Protein AF-A0A957SI43-F1 (afdb_monomer_lite)

Secondary structure (DSSP, 8-state):
---EEEEEEEEEEEE----SSHHHHHHHHHHHHHTTTEEEEEEEEEEEEEEEEEEE--TT-SS-SEEEEEEEEEEEEEEE-

pLDDT: mean 83.73, std 8.6, range [47.78, 92.75]

Sequence (81 aa):
MPMTNVYTGANGTLTLSTSDNPEGADAKAILDTYELLTVGRVTNVEVCIQTDLEEFHEIGRRHATSLHPGNIHISGKVGRA

Foldseek 3Di:
DADKDKDWDAKDWDADDFDPDPVSVVVVVVCVVVVPGTVGMWGGKIKIKGWDWDFDDDPPDPHGPDIDTDDIDIDIDIHDD

Radius of gyration: 19.93 Å; chains: 1; bounding box: 37×34×52 Å

Structure (mmCIF, N/CA/C/O backbone):
data_AF-A0A957SI43-F1
#
_entry.id   AF-A0A957SI43-F1
#
loop_
_atom_site.group_PDB
_atom_site.id
_atom_site.type_symbol
_atom_site.label_atom_id
_atom_site.label_alt_id
_atom_site.label_comp_id
_atom_site.label_asym_id
_atom_site.label_entity_id
_atom_site.label_seq_id
_atom_site.pdbx_PDB_ins_code
_atom_site.Cartn_x
_atom_site.Cartn_y
_atom_site.Cartn_z
_atom_site.occupancy
_atom_site.B_iso_or_equiv
_atom_site.auth_seq_id
_atom_site.auth_comp_id
_atom_site.auth_asym_id
_atom_site.auth_atom_id
_atom_site.pdbx_PDB_model_num
ATOM 1 N N . MET A 1 1 ? 1.137 -13.042 -20.605 1.00 47.78 1 MET A N 1
ATOM 2 C CA . MET A 1 1 ? 0.820 -11.961 -19.650 1.00 47.78 1 MET A CA 1
ATOM 3 C C . MET A 1 1 ? 2.111 -11.662 -18.914 1.00 47.78 1 MET A C 1
ATOM 5 O O . MET A 1 1 ? 2.560 -12.551 -18.197 1.00 47.78 1 MET A O 1
ATOM 9 N N . PRO A 1 2 ? 2.804 -10.552 -19.213 1.00 54.44 2 PRO A N 1
ATOM 10 C CA . PRO A 1 2 ? 4.104 -10.297 -18.610 1.00 54.44 2 PRO A CA 1
ATOM 11 C C . PRO A 1 2 ? 3.942 -10.103 -17.094 1.00 54.44 2 PRO A C 1
ATOM 13 O O . PRO A 1 2 ? 2.954 -9.542 -16.627 1.00 54.44 2 PRO A O 1
ATOM 16 N N . MET A 1 3 ? 4.868 -10.731 -16.370 1.00 70.00 3 MET A N 1
ATOM 17 C CA . MET A 1 3 ? 5.060 -10.811 -14.918 1.00 70.00 3 MET A CA 1
ATOM 18 C C . MET A 1 3 ? 3.998 -10.106 -14.045 1.00 70.00 3 MET A C 1
ATOM 20 O O . MET A 1 3 ? 4.161 -8.960 -13.634 1.00 70.00 3 MET A O 1
ATOM 24 N N . THR A 1 4 ? 2.903 -10.818 -13.753 1.00 82.25 4 THR A N 1
ATOM 25 C CA . THR A 1 4 ? 1.864 -10.382 -12.805 1.00 82.25 4 THR A CA 1
ATOM 26 C C . THR A 1 4 ? 1.901 -11.265 -11.564 1.00 82.25 4 THR A C 1
ATOM 28 O O . THR A 1 4 ? 1.686 -12.472 -11.670 1.00 82.25 4 THR A O 1
ATOM 31 N N . ASN A 1 5 ? 2.139 -10.666 -10.398 1.00 87.38 5 ASN A N 1
ATOM 32 C CA . ASN A 1 5 ? 2.159 -11.355 -9.109 1.00 87.38 5 ASN A CA 1
ATOM 33 C C . ASN A 1 5 ? 1.041 -10.818 -8.213 1.00 87.38 5 ASN A C 1
ATOM 35 O O . ASN A 1 5 ? 0.934 -9.609 -8.013 1.00 87.38 5 ASN A O 1
ATOM 39 N N . VAL A 1 6 ? 0.230 -11.717 -7.652 1.00 88.00 6 VAL A N 1
ATOM 40 C CA . VAL A 1 6 ? -0.837 -11.362 -6.707 1.00 88.00 6 VAL A CA 1
ATOM 41 C C . VAL A 1 6 ? -0.464 -11.856 -5.316 1.00 88.00 6 VAL A C 1
ATOM 43 O O . VAL A 1 6 ? -0.248 -13.049 -5.107 1.00 88.00 6 VAL A O 1
ATOM 46 N N . TYR A 1 7 ? -0.409 -10.929 -4.366 1.00 90.06 7 TYR A N 1
ATOM 47 C CA . TYR A 1 7 ? -0.147 -11.186 -2.956 1.00 90.06 7 TYR A CA 1
ATOM 48 C C . TYR A 1 7 ? -1.433 -11.006 -2.157 1.00 90.06 7 TYR A C 1
ATOM 50 O O . TYR A 1 7 ? -2.142 -10.013 -2.323 1.00 90.06 7 TYR A O 1
ATOM 58 N N . THR A 1 8 ? -1.728 -11.958 -1.274 1.00 90.81 8 THR A N 1
ATOM 59 C CA . THR A 1 8 ? -2.961 -11.968 -0.478 1.00 90.81 8 THR A CA 1
ATOM 60 C C . THR A 1 8 ? -2.654 -11.945 1.014 1.00 90.81 8 THR A C 1
ATOM 62 O O . THR A 1 8 ? -1.819 -12.720 1.481 1.00 90.81 8 THR A O 1
ATOM 65 N N . GLY A 1 9 ? -3.359 -11.110 1.774 1.00 88.44 9 GLY A N 1
ATOM 66 C CA . GLY A 1 9 ? -3.249 -11.001 3.228 1.00 88.44 9 GLY A CA 1
ATOM 67 C C . GLY A 1 9 ? -4.612 -11.109 3.913 1.00 88.44 9 GLY A C 1
ATOM 68 O O . GLY A 1 9 ? -5.584 -10.486 3.493 1.00 88.44 9 GLY A O 1
ATOM 69 N N . ALA A 1 10 ? -4.692 -11.889 4.993 1.00 85.69 10 ALA A N 1
ATOM 70 C CA . ALA A 1 10 ? -5.956 -12.123 5.695 1.00 85.69 10 ALA A CA 1
ATOM 71 C C . ALA A 1 10 ? -6.387 -10.944 6.586 1.00 85.69 10 ALA A C 1
ATOM 73 O O . ALA A 1 10 ? -7.569 -10.619 6.640 1.00 85.69 10 ALA A O 1
ATOM 74 N N . ASN A 1 11 ? -5.441 -10.308 7.283 1.00 90.25 11 ASN A N 1
ATOM 75 C CA . ASN A 1 11 ? -5.695 -9.225 8.234 1.00 90.25 11 ASN A CA 1
ATOM 76 C C . ASN A 1 11 ? -4.641 -8.125 8.086 1.00 90.25 11 ASN A C 1
ATOM 78 O O . ASN A 1 11 ? -3.469 -8.428 7.869 1.00 90.25 11 ASN A O 1
ATOM 82 N N . GLY A 1 12 ? -5.042 -6.871 8.288 1.00 86.44 12 GLY A N 1
ATOM 83 C CA . GLY A 1 12 ? -4.137 -5.724 8.323 1.00 86.44 12 GLY A CA 1
ATOM 84 C C . GLY A 1 12 ? -4.710 -4.531 9.087 1.00 86.44 12 GLY A C 1
ATOM 85 O O . GLY A 1 12 ? -5.836 -4.570 9.591 1.00 86.44 12 GLY A O 1
ATOM 86 N N . THR A 1 13 ? -3.925 -3.462 9.160 1.00 89.38 13 THR A N 1
ATOM 87 C CA . THR A 1 13 ? -4.298 -2.164 9.741 1.00 89.3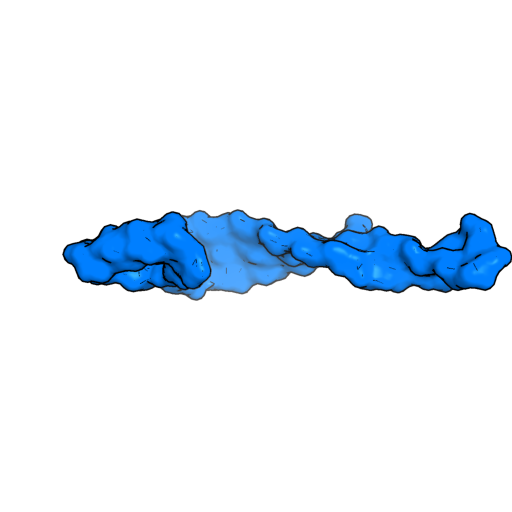8 13 THR A CA 1
ATOM 88 C C . THR A 1 13 ? -4.096 -1.071 8.700 1.00 89.38 13 THR A C 1
ATOM 90 O O . THR A 1 13 ? -3.071 -1.062 8.023 1.00 89.38 13 THR A O 1
ATOM 93 N N . LEU A 1 14 ? -5.058 -0.158 8.576 1.00 87.81 14 LEU A N 1
ATOM 94 C CA . LEU A 1 14 ? -4.974 0.996 7.684 1.00 87.81 14 LEU A CA 1
ATOM 95 C C . LEU A 1 14 ? -4.512 2.224 8.476 1.00 87.81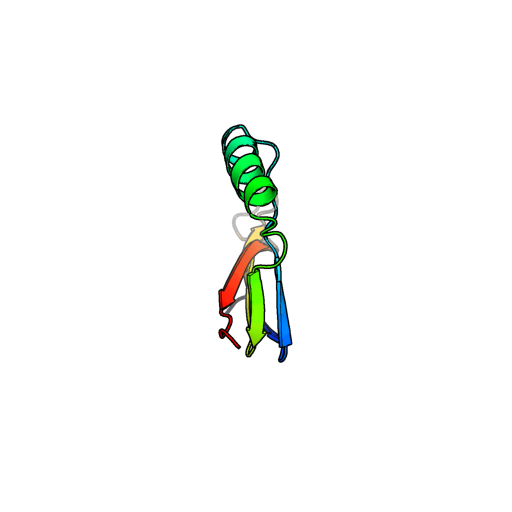 14 LEU A C 1
ATOM 97 O O . LEU A 1 14 ? -5.217 2.675 9.381 1.00 87.81 14 LEU A O 1
ATOM 101 N N . THR A 1 15 ? -3.345 2.758 8.125 1.00 89.81 15 THR A N 1
ATOM 102 C CA . THR A 1 15 ? -2.763 3.966 8.727 1.00 89.81 15 THR A CA 1
ATOM 103 C C . THR A 1 15 ? -2.657 5.083 7.700 1.00 89.81 15 THR A C 1
ATOM 105 O O . THR A 1 15 ? -2.460 4.818 6.513 1.00 89.81 15 THR A O 1
ATOM 108 N N . LEU A 1 16 ? -2.773 6.328 8.156 1.00 87.69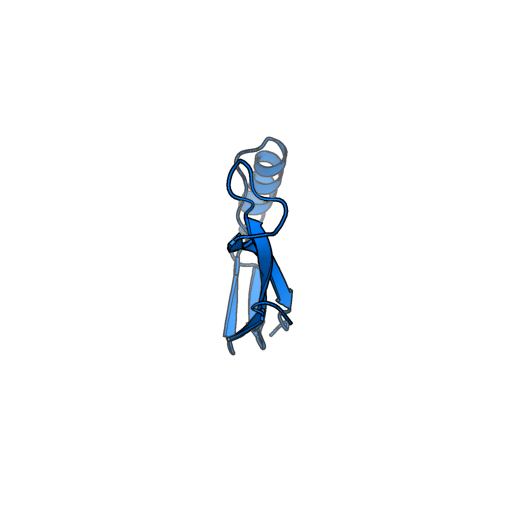 16 LEU A N 1
ATOM 109 C CA . LEU A 1 16 ? -2.599 7.510 7.312 1.00 87.69 16 LEU A CA 1
ATOM 110 C C . LEU A 1 16 ? -1.207 8.101 7.533 1.00 87.69 16 LEU A C 1
ATOM 112 O O . LEU A 1 16 ? -0.729 8.182 8.662 1.00 87.69 16 LEU A O 1
ATOM 116 N N . SER A 1 17 ? -0.566 8.516 6.445 1.00 85.31 17 SER A N 1
ATOM 117 C CA . SER A 1 17 ? 0.732 9.189 6.455 1.00 85.31 17 SER A CA 1
ATOM 118 C C . SER A 1 17 ? 0.677 10.421 5.566 1.00 85.31 17 SER A C 1
ATOM 120 O O . SER A 1 17 ? 0.069 10.380 4.495 1.00 85.31 17 SER A O 1
ATOM 122 N N . THR A 1 18 ? 1.341 11.492 5.978 1.00 87.69 18 THR A N 1
ATOM 123 C CA . THR A 1 18 ? 1.427 12.738 5.212 1.00 87.69 18 THR A CA 1
ATOM 124 C C . THR A 1 18 ? 2.716 12.803 4.411 1.00 87.69 18 THR A C 1
ATOM 126 O O . THR A 1 18 ? 3.749 12.302 4.848 1.00 87.69 18 THR A O 1
ATOM 129 N N . SER A 1 19 ? 2.657 13.450 3.252 1.00 84.19 19 SER A N 1
ATOM 130 C CA . SER A 1 19 ? 3.823 13.822 2.448 1.00 84.19 19 SER A CA 1
ATOM 131 C C . SER A 1 19 ? 4.384 15.187 2.863 1.00 84.19 19 SER A C 1
ATOM 133 O O . SER A 1 19 ? 3.655 16.021 3.393 1.00 84.19 19 SER A O 1
ATOM 135 N N . ASP A 1 20 ? 5.661 15.443 2.567 1.00 83.19 20 ASP A N 1
ATOM 136 C CA . ASP A 1 20 ? 6.332 16.729 2.828 1.00 83.19 20 ASP A CA 1
ATOM 137 C C . ASP A 1 20 ? 6.057 17.762 1.715 1.00 83.19 20 ASP A C 1
ATOM 139 O O . ASP A 1 20 ? 6.964 18.312 1.090 1.00 83.19 20 ASP A O 1
ATOM 143 N N . ASN A 1 21 ? 4.782 18.005 1.425 1.00 90.88 21 ASN A N 1
ATOM 144 C CA . ASN A 1 21 ? 4.306 19.044 0.510 1.00 90.88 21 ASN A CA 1
ATOM 145 C C . ASN A 1 21 ? 3.331 19.986 1.241 1.00 90.88 21 ASN A C 1
ATOM 147 O O . ASN A 1 21 ? 2.846 19.638 2.321 1.00 90.88 21 ASN A O 1
ATOM 151 N N . PRO A 1 22 ? 3.041 21.184 0.698 1.00 88.69 22 PRO A N 1
ATOM 152 C CA . PRO A 1 22 ? 2.098 22.115 1.320 1.00 88.69 22 PRO A CA 1
ATOM 153 C C . PRO A 1 22 ? 0.738 21.471 1.624 1.00 88.69 22 PRO A C 1
ATOM 155 O O . PRO A 1 22 ? 0.214 21.631 2.721 1.00 88.69 22 PRO A O 1
ATOM 158 N N . GLU A 1 23 ? 0.219 20.648 0.711 1.00 85.75 23 GLU A N 1
ATOM 159 C CA . GLU A 1 23 ? -1.035 19.910 0.902 1.00 85.75 23 GLU A CA 1
ATOM 160 C C . GLU A 1 23 ? -0.943 18.881 2.043 1.00 85.75 23 GLU A C 1
ATOM 162 O O . GLU A 1 23 ? -1.911 18.632 2.762 1.00 85.75 23 GLU A O 1
ATOM 167 N N . GLY A 1 24 ? 0.232 18.284 2.240 1.00 85.06 24 GLY A N 1
ATOM 168 C CA . GLY A 1 24 ? 0.510 17.354 3.325 1.00 85.06 24 GLY A CA 1
ATOM 169 C C . GLY A 1 24 ? 0.600 18.035 4.688 1.00 85.06 24 GLY A C 1
ATOM 170 O O . GLY A 1 24 ? 0.240 17.415 5.688 1.00 85.06 24 GLY A O 1
ATOM 171 N N . ALA A 1 25 ? 0.994 19.312 4.742 1.00 85.69 25 ALA A N 1
ATOM 172 C CA . ALA A 1 25 ? 0.961 20.106 5.970 1.00 85.69 25 ALA A CA 1
ATOM 173 C C . ALA A 1 25 ? -0.482 20.381 6.428 1.00 85.69 25 ALA A C 1
ATOM 175 O O . ALA A 1 25 ? -0.794 20.212 7.609 1.00 85.69 25 ALA A O 1
ATOM 176 N N . ASP A 1 26 ? -1.378 20.708 5.494 1.00 87.00 26 ASP A N 1
ATOM 177 C CA . ASP A 1 26 ? -2.808 20.869 5.784 1.00 87.00 26 ASP A CA 1
ATOM 178 C C . ASP A 1 26 ? -3.440 19.539 6.224 1.00 87.00 26 ASP A C 1
ATOM 180 O O . ASP A 1 26 ? -4.172 19.479 7.216 1.00 87.00 26 ASP A O 1
ATOM 184 N N . ALA A 1 27 ? -3.103 18.439 5.540 1.00 85.88 27 ALA A N 1
ATOM 185 C CA . ALA A 1 27 ? -3.546 17.103 5.930 1.00 85.88 27 ALA A CA 1
ATOM 186 C C . ALA A 1 27 ? -3.037 16.714 7.329 1.00 85.88 27 ALA A C 1
ATOM 188 O O . ALA A 1 27 ? -3.780 16.120 8.114 1.00 85.88 27 ALA A O 1
ATOM 189 N N . LYS A 1 28 ? -1.799 17.088 7.671 1.00 87.19 28 LYS A N 1
ATOM 190 C CA . LYS A 1 28 ? -1.213 16.852 8.993 1.00 87.19 28 LYS A CA 1
ATOM 191 C C . LYS A 1 28 ? -1.975 17.584 10.091 1.00 87.19 28 LYS A C 1
ATOM 193 O O . LYS A 1 28 ? -2.284 16.969 11.104 1.00 87.19 28 LYS A O 1
ATOM 198 N N . ALA A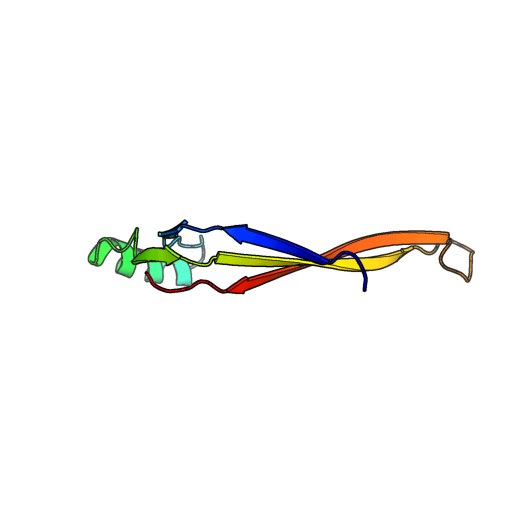 1 29 ? -2.359 18.841 9.869 1.00 86.81 29 ALA A N 1
ATOM 199 C CA . ALA A 1 29 ? -3.161 19.589 10.835 1.00 86.81 29 ALA A CA 1
ATOM 200 C C . ALA A 1 29 ? -4.490 18.877 11.158 1.00 86.81 29 ALA A C 1
ATOM 202 O O . ALA A 1 29 ? -4.896 18.817 12.319 1.00 86.81 29 ALA A O 1
ATOM 203 N N . ILE A 1 30 ? -5.148 18.283 10.154 1.00 86.62 30 ILE A N 1
ATOM 204 C CA . ILE A 1 30 ? -6.381 17.502 10.347 1.00 86.62 30 ILE A CA 1
ATOM 205 C C . ILE A 1 30 ? -6.092 16.199 11.103 1.00 86.62 30 ILE A C 1
ATOM 207 O O . ILE A 1 30 ? -6.806 15.868 12.050 1.00 86.62 30 ILE A O 1
ATOM 211 N N . LEU A 1 31 ? -5.052 15.463 10.709 1.00 87.06 31 LEU A N 1
ATOM 212 C CA . LEU A 1 31 ? -4.676 14.205 11.359 1.00 87.06 31 LEU A CA 1
ATOM 213 C C . LEU A 1 31 ? -4.317 14.400 12.833 1.00 87.06 31 LEU A C 1
ATOM 215 O O . LEU A 1 31 ? -4.757 13.602 13.658 1.00 87.06 31 LEU A O 1
ATOM 219 N N . ASP A 1 32 ? -3.582 15.466 13.154 1.00 87.38 32 ASP A N 1
ATOM 220 C CA . ASP A 1 32 ? -3.182 15.809 14.520 1.00 87.38 32 ASP A CA 1
ATOM 221 C C . ASP A 1 32 ? -4.393 16.252 15.358 1.00 87.38 32 ASP A C 1
ATOM 223 O O . ASP A 1 32 ? -4.519 15.868 16.516 1.00 87.38 32 ASP A O 1
ATOM 227 N N . THR A 1 33 ? -5.330 17.003 14.767 1.00 89.00 33 THR A N 1
ATOM 228 C CA . THR A 1 33 ? -6.544 17.477 15.461 1.00 89.00 33 THR A CA 1
ATOM 229 C C . THR A 1 33 ? -7.461 16.331 15.893 1.00 89.00 33 THR A C 1
ATOM 231 O O . THR A 1 33 ? -8.100 16.411 16.940 1.00 89.00 33 THR A O 1
ATOM 234 N N . TYR A 1 34 ? -7.551 15.277 15.082 1.00 85.38 34 TYR A N 1
ATOM 235 C CA . TYR A 1 34 ? -8.466 14.155 15.314 1.00 85.38 34 TYR A CA 1
ATOM 236 C C . TYR A 1 34 ? -7.757 12.857 15.733 1.00 85.38 34 TYR A C 1
ATOM 238 O O . TYR A 1 34 ? -8.409 11.818 15.819 1.00 85.38 34 TYR A O 1
ATOM 246 N N . GLU A 1 35 ? -6.440 12.895 15.956 1.00 82.88 35 GLU A N 1
ATOM 247 C CA . GLU A 1 35 ? -5.604 11.733 16.298 1.00 82.88 35 GLU A CA 1
ATOM 248 C C . GLU A 1 35 ? -5.812 10.526 15.346 1.00 82.88 35 GLU A C 1
ATOM 250 O O . GLU A 1 35 ? -5.797 9.360 15.745 1.00 82.88 35 GLU A O 1
ATOM 255 N N . LEU A 1 36 ? -6.000 10.789 14.046 1.00 82.50 36 LEU A N 1
ATOM 256 C CA . LEU A 1 36 ? -6.463 9.811 13.038 1.00 82.50 36 LEU A CA 1
ATOM 257 C C . LEU A 1 36 ? -5.361 8.909 12.461 1.00 82.50 36 LEU A C 1
ATOM 259 O O . LEU A 1 36 ? -5.445 8.446 11.321 1.00 82.50 36 LEU A O 1
ATOM 263 N N . LEU A 1 37 ? -4.312 8.633 13.232 1.00 81.56 37 LEU A N 1
ATOM 264 C CA . LEU A 1 37 ? -3.135 7.916 12.737 1.00 81.56 37 LEU A CA 1
ATOM 265 C C . LEU A 1 37 ? -3.475 6.487 12.270 1.00 81.56 37 LEU A C 1
ATOM 267 O O . LEU A 1 37 ? -2.906 5.987 11.299 1.00 81.56 37 LEU A O 1
ATOM 271 N N . THR A 1 38 ? -4.450 5.848 12.926 1.00 84.88 38 THR A N 1
ATOM 272 C CA . THR A 1 38 ? -5.000 4.539 12.539 1.00 84.88 38 THR A CA 1
ATOM 273 C C . THR A 1 38 ? -6.494 4.654 12.252 1.00 84.88 38 THR A C 1
ATOM 275 O O . THR A 1 38 ? -7.275 4.996 13.134 1.00 84.88 38 THR A O 1
ATOM 278 N N . VAL A 1 39 ? -6.902 4.308 11.030 1.00 85.75 39 VAL A N 1
ATOM 279 C CA . VAL A 1 39 ? -8.302 4.399 10.576 1.00 85.75 39 VAL A CA 1
ATOM 280 C C . VAL A 1 39 ? -9.098 3.156 10.968 1.00 85.75 39 VAL A C 1
ATOM 282 O O . VAL A 1 39 ? -10.287 3.239 11.271 1.00 85.75 39 VAL A O 1
ATOM 285 N N . GLY A 1 40 ? -8.462 1.982 10.959 1.00 87.69 40 GLY A N 1
ATOM 286 C CA . GLY A 1 40 ? -9.122 0.736 11.337 1.00 87.69 40 GLY A CA 1
ATOM 287 C C . GLY A 1 40 ? -8.419 -0.523 10.845 1.00 87.69 40 GLY A C 1
ATOM 288 O O . GLY A 1 40 ? -7.299 -0.486 10.332 1.00 87.69 40 GLY A O 1
ATOM 289 N N . ARG A 1 41 ? -9.098 -1.661 11.016 1.00 91.44 41 ARG A N 1
ATOM 290 C CA . ARG A 1 41 ? -8.637 -2.972 10.550 1.00 91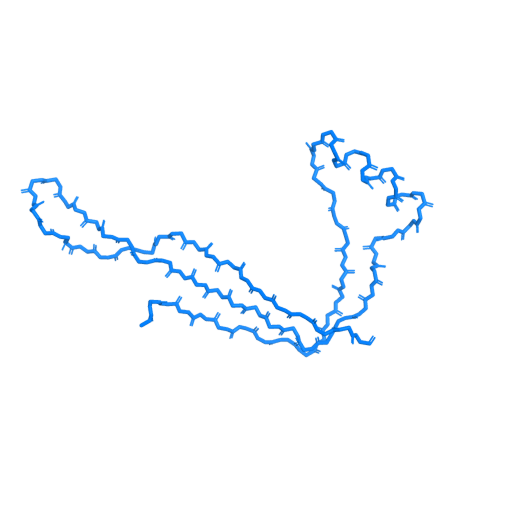.44 41 ARG A CA 1
ATOM 291 C C . ARG A 1 41 ? -9.202 -3.284 9.168 1.00 91.44 41 ARG A C 1
ATOM 293 O O . ARG A 1 41 ? -10.335 -2.927 8.852 1.00 91.44 41 ARG A O 1
ATOM 300 N N . VAL A 1 42 ? -8.408 -3.982 8.369 1.00 91.38 42 VAL A N 1
ATOM 301 C CA . VAL A 1 42 ? -8.785 -4.453 7.034 1.00 91.38 42 VAL A CA 1
ATOM 302 C C . VAL A 1 42 ? -8.649 -5.968 6.951 1.00 91.38 42 VAL A C 1
ATOM 304 O O . VAL A 1 42 ? -7.824 -6.569 7.645 1.00 91.38 42 VAL A O 1
ATOM 307 N N . THR A 1 43 ? -9.466 -6.583 6.106 1.00 92.56 43 THR A N 1
ATOM 308 C CA . THR A 1 43 ? -9.450 -8.020 5.803 1.00 92.56 43 THR A CA 1
ATOM 309 C C . THR A 1 43 ? -9.388 -8.233 4.295 1.00 92.56 43 THR A C 1
ATOM 311 O O . THR A 1 43 ? -9.610 -7.293 3.535 1.00 92.56 43 THR A O 1
ATOM 314 N N . ASN A 1 44 ? -9.084 -9.454 3.844 1.00 90.56 44 ASN A N 1
ATOM 315 C CA . ASN A 1 44 ? -9.074 -9.814 2.415 1.00 90.56 44 ASN A CA 1
ATOM 316 C C . ASN A 1 44 ? -8.261 -8.829 1.555 1.00 90.56 44 ASN A C 1
ATOM 318 O O . ASN A 1 44 ? -8.750 -8.281 0.567 1.00 90.56 44 ASN A O 1
ATOM 322 N N . VAL A 1 45 ? -7.031 -8.554 1.985 1.00 89.75 45 VAL A N 1
ATOM 323 C CA . VAL A 1 45 ? -6.106 -7.666 1.282 1.00 89.75 45 VAL A CA 1
ATOM 324 C C . VAL A 1 45 ? -5.574 -8.400 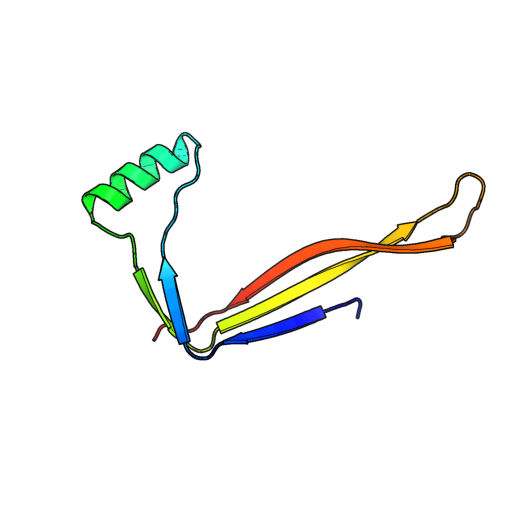0.058 1.00 89.75 45 VAL A C 1
ATOM 326 O O . VAL A 1 45 ? -5.002 -9.478 0.191 1.00 89.75 45 VAL A O 1
ATOM 329 N N . GLU A 1 46 ? -5.726 -7.809 -1.120 1.00 92.06 46 GLU A N 1
ATOM 330 C CA . GLU A 1 46 ? -5.136 -8.294 -2.366 1.00 92.06 46 GLU A CA 1
ATOM 331 C C . GLU A 1 46 ? -4.293 -7.182 -2.989 1.00 92.06 46 GLU A C 1
ATOM 333 O O . GLU A 1 46 ? -4.787 -6.075 -3.207 1.00 92.06 46 GLU A O 1
ATOM 338 N N . VAL A 1 47 ? -3.031 -7.482 -3.293 1.00 91.56 47 VAL A N 1
ATOM 339 C CA . VAL A 1 47 ? -2.095 -6.576 -3.968 1.00 91.56 47 VAL A CA 1
ATOM 340 C C . VAL A 1 47 ? -1.614 -7.244 -5.249 1.00 91.56 47 VAL A C 1
ATOM 342 O O . VAL A 1 47 ? -1.003 -8.308 -5.215 1.00 91.56 47 VAL A O 1
ATOM 345 N N . CYS A 1 48 ? -1.898 -6.615 -6.380 1.00 92.12 48 CYS A N 1
ATOM 346 C CA . CYS A 1 48 ? -1.467 -7.015 -7.706 1.00 92.12 48 CYS A CA 1
ATOM 347 C C . CYS A 1 48 ? -0.276 -6.153 -8.134 1.00 92.12 48 CYS A C 1
ATOM 349 O O . CYS A 1 48 ? -0.374 -4.927 -8.196 1.00 92.12 48 CYS A O 1
ATOM 351 N N . ILE A 1 49 ? 0.841 -6.805 -8.438 1.00 91.50 49 ILE A N 1
ATOM 352 C CA . ILE A 1 49 ? 2.040 -6.177 -8.987 1.00 91.50 49 ILE A CA 1
ATOM 353 C C . ILE A 1 49 ? 2.156 -6.605 -10.444 1.00 91.50 49 ILE A C 1
ATOM 355 O O . ILE A 1 49 ? 2.285 -7.795 -10.732 1.00 91.50 49 ILE A O 1
ATOM 359 N N . GLN A 1 50 ? 2.110 -5.634 -11.347 1.00 89.81 50 GLN A N 1
ATOM 360 C CA . GLN A 1 50 ? 2.281 -5.825 -12.781 1.00 89.81 50 GLN A CA 1
ATOM 361 C C . GLN A 1 50 ? 3.578 -5.146 -13.202 1.00 89.81 50 GLN A C 1
ATOM 363 O O . GLN A 1 50 ? 3.732 -3.940 -13.023 1.00 89.81 50 GLN A O 1
ATOM 368 N N . THR A 1 51 ? 4.516 -5.918 -13.738 1.00 87.69 51 THR A N 1
ATOM 369 C CA . THR A 1 51 ? 5.776 -5.379 -14.255 1.00 87.69 51 THR A CA 1
ATOM 370 C C . THR A 1 51 ? 5.741 -5.384 -15.772 1.00 87.69 51 THR A C 1
ATOM 372 O O . THR A 1 51 ? 5.580 -6.438 -16.396 1.00 87.69 51 THR A O 1
ATOM 375 N N . ASP A 1 52 ? 5.895 -4.199 -16.353 1.00 85.06 52 ASP A N 1
ATOM 376 C CA . ASP A 1 52 ? 5.991 -4.036 -17.794 1.00 85.06 52 ASP A CA 1
ATOM 377 C C . ASP A 1 52 ? 7.274 -4.689 -18.307 1.00 85.06 52 ASP A C 1
ATOM 379 O O . ASP A 1 52 ? 8.283 -4.789 -17.606 1.00 85.06 52 ASP A O 1
ATOM 383 N N . LEU A 1 53 ? 7.229 -5.161 -19.547 1.00 83.81 53 LEU A N 1
ATOM 384 C CA . LEU A 1 53 ? 8.405 -5.673 -20.231 1.00 83.81 53 LEU A CA 1
ATOM 385 C C . LEU A 1 53 ? 8.808 -4.658 -21.292 1.00 83.81 53 LEU A C 1
ATOM 387 O O . LEU A 1 53 ? 8.027 -4.376 -22.200 1.00 83.81 53 LEU A O 1
ATOM 391 N N . GLU A 1 54 ? 10.020 -4.134 -21.180 1.00 79.94 54 GLU A N 1
ATOM 392 C CA . GLU A 1 54 ? 10.549 -3.151 -22.116 1.00 79.94 54 GLU A CA 1
ATOM 393 C C . GLU A 1 54 ? 11.627 -3.772 -23.002 1.00 79.94 54 GLU A C 1
ATOM 395 O O . GLU A 1 54 ? 12.475 -4.557 -22.564 1.00 79.94 54 GLU A O 1
ATOM 400 N N . GLU A 1 55 ? 11.572 -3.430 -24.286 1.00 79.31 55 GLU A N 1
ATOM 401 C CA . GLU A 1 55 ? 12.553 -3.864 -25.268 1.00 79.31 55 GLU A CA 1
ATOM 402 C C . GLU A 1 55 ? 13.836 -3.051 -25.139 1.00 79.31 55 GLU A C 1
ATOM 404 O O . GLU A 1 55 ? 13.828 -1.824 -25.235 1.00 79.31 55 GLU A O 1
ATOM 409 N N . PHE A 1 56 ? 14.965 -3.742 -25.009 1.00 75.19 56 PHE A N 1
ATOM 410 C CA . PHE A 1 56 ? 16.272 -3.113 -25.098 1.00 75.19 56 PHE A CA 1
ATOM 411 C C . PHE A 1 56 ? 16.880 -3.319 -26.481 1.00 75.19 56 PHE A C 1
ATOM 413 O O . PHE A 1 56 ? 17.072 -4.446 -26.952 1.00 75.19 56 PHE A O 1
ATOM 420 N N . HIS A 1 57 ? 17.210 -2.199 -27.117 1.00 73.19 57 HIS A N 1
ATOM 421 C CA . HIS A 1 57 ? 17.839 -2.150 -28.429 1.00 73.19 57 HIS A CA 1
ATOM 422 C C . HIS A 1 57 ? 19.311 -1.788 -28.250 1.00 73.19 57 HIS A C 1
ATOM 424 O O . HIS A 1 57 ? 19.651 -0.683 -27.832 1.00 73.19 57 HIS A O 1
ATOM 430 N N . GLU A 1 58 ? 20.198 -2.733 -28.556 1.00 73.00 58 GLU A N 1
ATOM 431 C CA . GLU A 1 58 ? 21.635 -2.467 -28.576 1.00 73.00 58 GLU A CA 1
ATOM 432 C C . GLU A 1 58 ? 21.968 -1.516 -29.739 1.00 73.00 58 GLU A C 1
ATOM 434 O O . GLU A 1 58 ? 21.411 -1.642 -30.836 1.00 73.00 58 GLU A O 1
ATOM 439 N N . ILE A 1 59 ? 22.872 -0.555 -29.517 1.00 73.00 59 ILE A N 1
ATOM 440 C CA . ILE A 1 59 ? 23.208 0.469 -30.517 1.00 73.00 59 ILE A CA 1
ATOM 441 C C . ILE A 1 59 ? 23.658 -0.206 -31.822 1.00 73.00 59 ILE A C 1
ATOM 443 O O . ILE A 1 59 ? 24.626 -0.963 -31.851 1.00 73.00 59 ILE A O 1
ATOM 447 N N . GLY A 1 60 ? 22.953 0.092 -32.916 1.00 74.06 60 GLY A N 1
ATOM 448 C CA . GLY A 1 60 ? 23.253 -0.439 -34.250 1.00 74.06 60 GLY A CA 1
ATOM 449 C C . GLY A 1 60 ? 22.472 -1.696 -34.652 1.00 74.06 60 GLY A C 1
ATOM 450 O O . GLY A 1 60 ? 22.653 -2.166 -35.776 1.00 74.06 60 GLY A O 1
ATOM 451 N N . ARG A 1 61 ? 21.575 -2.230 -33.807 1.00 67.62 61 ARG A N 1
ATOM 452 C CA . ARG A 1 61 ? 20.671 -3.342 -34.166 1.00 67.62 61 ARG A CA 1
ATOM 453 C C . ARG A 1 61 ? 19.224 -2.868 -34.336 1.00 67.62 61 ARG A C 1
ATOM 455 O O . ARG A 1 61 ? 18.770 -1.977 -33.634 1.00 67.62 61 ARG A O 1
ATOM 462 N N . ARG A 1 62 ? 18.499 -3.464 -35.295 1.00 69.31 62 ARG A N 1
ATOM 463 C CA . ARG A 1 62 ? 17.083 -3.133 -35.600 1.00 69.31 62 ARG A CA 1
ATOM 464 C C . ARG A 1 62 ? 16.065 -3.937 -34.783 1.00 69.31 62 ARG A C 1
ATOM 466 O O . ARG A 1 62 ? 14.884 -3.618 -34.829 1.00 69.31 62 ARG A O 1
ATOM 473 N N . HIS A 1 63 ? 16.505 -4.994 -34.105 1.00 69.12 63 HIS A N 1
ATOM 474 C CA . HIS A 1 63 ? 15.654 -5.871 -33.304 1.00 69.12 63 HIS A CA 1
ATOM 475 C C . HIS A 1 63 ? 16.096 -5.822 -31.843 1.00 69.12 63 HIS A C 1
ATOM 477 O O . HIS A 1 63 ? 17.297 -5.739 -31.580 1.00 69.12 63 HIS A O 1
ATOM 483 N N . ALA A 1 64 ? 15.129 -5.917 -30.926 1.00 65.75 64 ALA A N 1
ATOM 484 C CA . ALA A 1 64 ? 15.380 -5.981 -29.493 1.00 65.75 64 ALA A CA 1
ATOM 485 C C . ALA A 1 64 ? 16.288 -7.176 -29.167 1.00 65.75 64 ALA A C 1
ATOM 487 O O . ALA A 1 64 ? 15.977 -8.319 -29.510 1.00 65.75 64 ALA A O 1
ATOM 488 N N . THR A 1 65 ? 17.427 -6.906 -28.529 1.00 69.50 65 THR A N 1
ATOM 489 C CA . THR A 1 65 ? 18.415 -7.941 -28.186 1.00 69.50 65 THR A CA 1
ATOM 490 C C . THR A 1 65 ? 18.045 -8.636 -26.873 1.00 69.50 65 THR A C 1
ATOM 492 O O . THR A 1 65 ? 18.380 -9.802 -26.672 1.00 69.50 65 THR A O 1
ATOM 495 N N . SER A 1 66 ? 17.334 -7.941 -25.982 1.00 73.62 66 SER A N 1
ATOM 496 C CA . SER A 1 66 ? 16.854 -8.477 -24.709 1.00 73.62 66 SER A CA 1
ATOM 497 C C . SER A 1 66 ? 15.624 -7.718 -24.208 1.00 73.62 66 SER A C 1
ATOM 499 O O . SER A 1 66 ? 15.334 -6.602 -24.640 1.00 73.62 66 SER A O 1
ATOM 501 N N . LEU A 1 67 ? 14.888 -8.352 -23.297 1.00 79.31 67 LEU A N 1
ATOM 502 C CA . LEU A 1 67 ? 13.741 -7.765 -22.613 1.00 79.31 67 LEU A CA 1
ATOM 503 C C . LEU A 1 67 ? 14.146 -7.474 -21.169 1.00 79.31 67 LEU A C 1
ATOM 505 O O . LEU A 1 67 ? 14.705 -8.350 -20.507 1.00 79.31 67 LEU A O 1
ATOM 509 N N . HIS A 1 68 ? 13.865 -6.266 -20.692 1.00 80.06 68 HIS A N 1
ATOM 510 C CA . HIS A 1 68 ? 14.151 -5.858 -19.319 1.00 80.06 68 HIS A CA 1
ATOM 511 C C . HIS A 1 68 ? 12.855 -5.553 -18.562 1.00 80.06 68 HIS A C 1
ATOM 513 O O . HIS A 1 68 ? 11.863 -5.160 -19.182 1.00 80.06 68 HIS A O 1
ATOM 519 N N . PRO A 1 69 ? 12.843 -5.734 -17.228 1.00 81.44 69 PRO A N 1
ATOM 520 C CA . PRO A 1 69 ? 11.760 -5.232 -16.393 1.00 81.44 69 PRO A CA 1
ATOM 521 C C . PRO A 1 69 ? 11.670 -3.709 -16.534 1.00 81.44 69 PRO A C 1
ATOM 523 O O . PRO A 1 69 ? 12.641 -3.007 -16.254 1.00 81.44 69 PRO A O 1
ATOM 526 N N . GLY A 1 70 ? 10.522 -3.231 -17.002 1.00 82.38 70 GLY A N 1
ATOM 527 C CA . GLY A 1 70 ? 10.187 -1.819 -17.111 1.00 82.38 70 GLY A CA 1
ATOM 528 C C . GLY A 1 70 ? 9.463 -1.318 -15.866 1.00 82.38 70 GLY A C 1
ATOM 529 O O . GLY A 1 70 ? 9.734 -1.745 -14.739 1.00 82.38 70 GLY A O 1
ATOM 530 N N . ASN A 1 71 ? 8.512 -0.411 -16.076 1.00 87.00 71 ASN A N 1
ATOM 531 C CA . ASN A 1 71 ? 7.718 0.168 -14.995 1.00 87.00 71 ASN A CA 1
ATOM 532 C C . ASN A 1 71 ? 6.940 -0.887 -14.194 1.00 87.00 71 ASN A C 1
ATOM 534 O O . ASN A 1 71 ? 6.454 -1.889 -14.723 1.00 87.00 71 ASN A O 1
ATOM 538 N N . ILE A 1 72 ? 6.808 -0.637 -12.889 1.00 89.00 72 ILE A N 1
ATOM 539 C CA . ILE A 1 72 ? 6.049 -1.485 -11.970 1.00 89.00 72 ILE A CA 1
ATOM 540 C C . ILE A 1 72 ? 4.762 -0.759 -11.596 1.00 89.00 72 ILE A C 1
ATOM 542 O O . ILE A 1 72 ? 4.791 0.293 -10.959 1.00 89.00 72 ILE A O 1
ATOM 546 N N . HIS A 1 73 ? 3.632 -1.363 -11.942 1.00 90.25 73 HIS A N 1
ATOM 547 C CA . HIS A 1 73 ? 2.306 -0.901 -11.559 1.00 90.25 73 HIS A CA 1
ATOM 548 C C . HIS A 1 73 ? 1.812 -1.731 -10.384 1.00 90.25 73 HIS A C 1
ATOM 550 O O . HIS A 1 73 ? 1.734 -2.958 -10.459 1.00 90.25 73 HIS A O 1
ATOM 556 N N . ILE A 1 74 ? 1.475 -1.059 -9.287 1.00 90.75 74 ILE A N 1
ATOM 557 C CA . ILE A 1 74 ? 0.949 -1.699 -8.083 1.00 90.75 74 ILE A CA 1
ATOM 558 C C . ILE A 1 74 ? -0.504 -1.270 -7.929 1.00 90.75 74 ILE A C 1
ATOM 560 O O . ILE A 1 74 ? -0.808 -0.083 -7.826 1.00 90.75 74 ILE A O 1
ATOM 564 N N . SER A 1 75 ? -1.406 -2.242 -7.906 1.00 92.75 75 SER A N 1
ATOM 565 C CA . SER A 1 75 ? -2.829 -2.039 -7.646 1.00 92.75 75 SER A CA 1
ATOM 566 C C . SER A 1 75 ? -3.301 -3.011 -6.573 1.00 92.75 75 SER A C 1
ATOM 568 O O . SER A 1 75 ? -2.622 -3.982 -6.251 1.00 92.75 75 SER A O 1
ATOM 570 N N . GLY A 1 76 ? -4.456 -2.762 -5.970 1.00 90.44 76 GLY A N 1
ATOM 571 C CA . GLY A 1 76 ? -4.959 -3.650 -4.935 1.00 90.44 76 GLY A CA 1
ATOM 572 C C . GLY A 1 76 ? -6.344 -3.280 -4.444 1.00 90.44 76 GLY A C 1
ATOM 573 O O . GLY A 1 76 ? -6.896 -2.240 -4.803 1.00 90.44 76 GLY A O 1
ATOM 574 N N . LYS A 1 77 ? -6.901 -4.154 -3.613 1.00 92.00 77 LYS A N 1
ATOM 575 C CA . LYS A 1 77 ? -8.183 -3.961 -2.933 1.00 92.00 77 LYS A CA 1
ATOM 576 C C . LYS A 1 77 ? -8.102 -4.511 -1.515 1.00 92.00 77 LYS A C 1
ATOM 578 O O . LYS A 1 77 ? -7.332 -5.427 -1.230 1.00 92.00 77 LYS A O 1
ATOM 583 N N . VAL A 1 78 ? -8.919 -3.950 -0.636 1.00 92.06 78 VAL A N 1
ATOM 584 C CA . VAL A 1 78 ? -9.043 -4.388 0.754 1.00 92.06 78 VAL A CA 1
ATOM 585 C C . VAL A 1 78 ? -10.512 -4.415 1.151 1.00 92.06 78 VAL A C 1
ATOM 587 O O . VAL A 1 78 ? -11.298 -3.574 0.714 1.00 92.06 78 VAL A O 1
ATOM 590 N N . GLY A 1 79 ? -10.886 -5.381 1.982 1.00 88.81 79 GLY A N 1
ATOM 591 C CA . GLY A 1 79 ? -12.169 -5.412 2.668 1.00 88.81 79 GLY A CA 1
ATOM 592 C C . GLY A 1 79 ? -12.115 -4.615 3.969 1.00 88.81 79 GLY A C 1
ATOM 593 O O . GLY A 1 79 ? -11.118 -4.648 4.697 1.00 88.81 79 GLY A O 1
ATOM 594 N N . ARG A 1 80 ? -13.205 -3.916 4.291 1.00 84.38 80 ARG A N 1
ATOM 595 C CA . ARG A 1 80 ? -13.403 -3.350 5.629 1.00 84.38 80 ARG A CA 1
ATOM 596 C C . ARG A 1 80 ? -13.794 -4.481 6.584 1.00 84.38 80 ARG A C 1
ATOM 598 O O . ARG A 1 80 ? -14.703 -5.242 6.261 1.00 84.38 80 ARG A O 1
ATOM 605 N N . ALA A 1 81 ? -13.072 -4.595 7.700 1.00 69.38 81 ALA A N 1
ATOM 606 C CA . ALA A 1 81 ? -13.361 -5.554 8.767 1.00 69.38 81 ALA A CA 1
ATOM 607 C C . ALA A 1 81 ? -14.555 -5.115 9.623 1.00 69.38 81 ALA A C 1
ATOM 609 O O . ALA A 1 81 ? -14.717 -3.884 9.810 1.00 69.38 81 ALA A O 1
#